Protein AF-A0A8J6PR59-F1 (afdb_monomer_lite)

Sequence (143 aa):
MRDVLPVPLHAAFVEDALALVDAEVEGKRGATGLAVRAGYGAVNRLNPDLVRDAMVALLPELVDRLDPHWRDYTDAGSETFGDHLAARSDDVAEELLTVTDERIDGSSMQAVKRVYATMRPAAKRHVVEALPRVGGLIERYAA

Foldseek 3Di:
DCVLCPPVCLVVLLVVVVVLVVVLLVPDDDPVSVVSVVVVVVVCVVPVCVSSVVCSVLVVQLCVLCVVLVVCCVVVVDVFSLVSCLVVLQVNLVSSVVSVVVVLVPDPPVVSVVVCVVCVVVSSVSSSVSSSVVRVSSVVSND

Structure (mmCIF, N/CA/C/O backbone):
data_AF-A0A8J6PR59-F1
#
_entry.id   AF-A0A8J6PR59-F1
#
loop_
_atom_site.group_PDB
_atom_site.id
_atom_site.type_symbol
_atom_site.label_atom_id
_atom_site.label_alt_id
_atom_site.label_comp_id
_atom_site.label_asym_id
_atom_site.label_entity_id
_atom_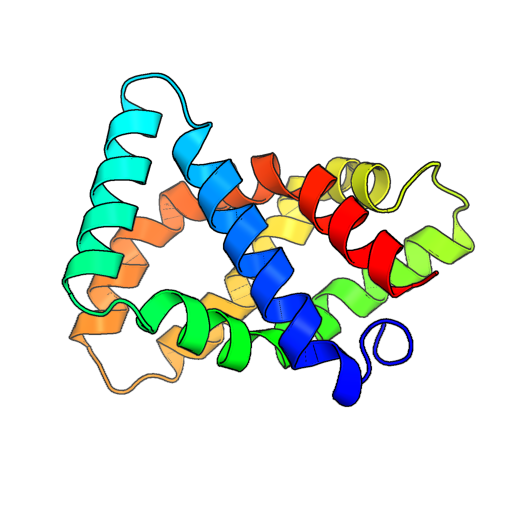site.label_seq_id
_atom_site.pdbx_PDB_ins_code
_atom_site.Cartn_x
_atom_site.Cartn_y
_atom_site.Cartn_z
_atom_site.occupancy
_atom_site.B_iso_or_equiv
_atom_site.auth_seq_id
_atom_site.auth_comp_id
_atom_site.auth_asym_id
_atom_site.auth_atom_id
_atom_site.pdbx_PDB_model_num
ATOM 1 N N . MET A 1 1 ? -1.058 -11.223 -13.248 1.00 79.19 1 MET A N 1
ATOM 2 C CA . MET A 1 1 ? -0.464 -11.227 -11.903 1.00 79.19 1 MET A CA 1
ATOM 3 C C . MET A 1 1 ? -0.906 -12.396 -11.031 1.00 79.19 1 MET A C 1
ATOM 5 O O . MET A 1 1 ? -0.110 -12.799 -10.200 1.00 79.19 1 MET A O 1
ATOM 9 N N . ARG A 1 2 ? -2.084 -13.018 -11.213 1.00 73.88 2 ARG A N 1
ATOM 10 C CA . ARG A 1 2 ? -2.423 -14.253 -10.461 1.00 73.88 2 ARG A CA 1
ATOM 11 C C . ARG A 1 2 ? -1.437 -15.412 -10.688 1.00 73.88 2 ARG A C 1
ATOM 13 O O . ARG A 1 2 ? -1.212 -16.191 -9.771 1.00 73.88 2 ARG A O 1
ATOM 20 N N . ASP A 1 3 ? -0.801 -15.459 -11.859 1.00 77.81 3 ASP A N 1
ATOM 21 C CA . ASP A 1 3 ? 0.283 -16.407 -12.160 1.00 77.81 3 ASP A CA 1
ATOM 22 C C . ASP A 1 3 ? 1.636 -16.010 -11.532 1.00 77.81 3 ASP A C 1
ATOM 24 O O . ASP A 1 3 ? 2.496 -16.862 -11.350 1.00 77.81 3 ASP A O 1
ATOM 28 N N . VAL A 1 4 ? 1.809 -14.731 -11.171 1.00 79.19 4 VAL A N 1
ATOM 29 C CA . VAL A 1 4 ? 3.010 -14.165 -10.517 1.00 79.19 4 VAL A CA 1
ATOM 30 C C . VAL A 1 4 ? 2.928 -14.306 -8.995 1.00 79.19 4 VAL A C 1
ATOM 32 O O . VAL A 1 4 ? 3.902 -14.647 -8.339 1.00 79.19 4 VAL A O 1
ATOM 35 N N . LEU A 1 5 ? 1.743 -14.090 -8.420 1.00 84.81 5 LEU A N 1
ATOM 36 C CA . LEU A 1 5 ? 1.461 -14.292 -6.997 1.00 84.81 5 LEU A CA 1
ATOM 37 C C . LEU A 1 5 ? 0.366 -15.353 -6.812 1.00 84.81 5 LEU A C 1
ATOM 39 O O . LEU A 1 5 ? -0.755 -15.022 -6.403 1.00 84.81 5 LEU A O 1
ATOM 43 N N . PRO A 1 6 ? 0.652 -16.636 -7.104 1.00 81.88 6 PRO A N 1
ATOM 44 C CA . PRO A 1 6 ? -0.282 -17.717 -6.838 1.00 81.88 6 PRO A CA 1
ATOM 45 C C . PRO A 1 6 ? -0.450 -17.924 -5.326 1.00 81.88 6 PRO A C 1
ATOM 47 O O . PRO A 1 6 ? 0.458 -17.655 -4.540 1.00 81.88 6 PRO A O 1
ATOM 50 N N . VAL A 1 7 ? -1.603 -18.465 -4.915 1.00 81.44 7 VAL A N 1
ATOM 51 C CA . VAL A 1 7 ? -1.983 -18.664 -3.497 1.00 81.44 7 VAL A CA 1
ATOM 52 C C . VAL A 1 7 ? -0.876 -19.290 -2.627 1.00 81.44 7 VAL A C 1
ATOM 54 O O . VAL A 1 7 ? -0.668 -18.802 -1.517 1.00 81.44 7 VAL A O 1
ATOM 57 N N . PRO A 1 8 ? -0.109 -20.307 -3.080 1.00 84.75 8 PRO A N 1
ATOM 58 C CA . PRO A 1 8 ? 0.978 -20.871 -2.275 1.00 84.75 8 PRO A CA 1
ATOM 59 C C . PRO A 1 8 ? 2.085 -19.874 -1.894 1.00 84.75 8 PRO A C 1
ATOM 61 O O . PRO A 1 8 ? 2.747 -20.079 -0.881 1.00 84.75 8 PRO A O 1
ATOM 64 N N . LEU A 1 9 ? 2.284 -18.801 -2.670 1.00 87.12 9 LEU A N 1
ATOM 65 C CA . LEU A 1 9 ? 3.280 -17.761 -2.388 1.00 87.12 9 LEU A CA 1
ATOM 66 C C . LEU A 1 9 ? 2.737 -16.621 -1.518 1.00 87.12 9 LEU A C 1
ATOM 68 O O . LEU A 1 9 ? 3.525 -15.811 -1.036 1.00 87.12 9 LEU A O 1
ATOM 72 N N . HIS A 1 10 ? 1.423 -16.560 -1.268 1.00 89.50 10 HIS A N 1
ATOM 73 C CA . HIS A 1 10 ? 0.804 -15.444 -0.539 1.00 89.50 10 HIS A CA 1
ATOM 74 C C . HIS A 1 10 ? 1.382 -15.269 0.861 1.00 89.50 10 HIS A C 1
ATOM 76 O O . HIS A 1 10 ? 1.638 -14.144 1.263 1.00 89.50 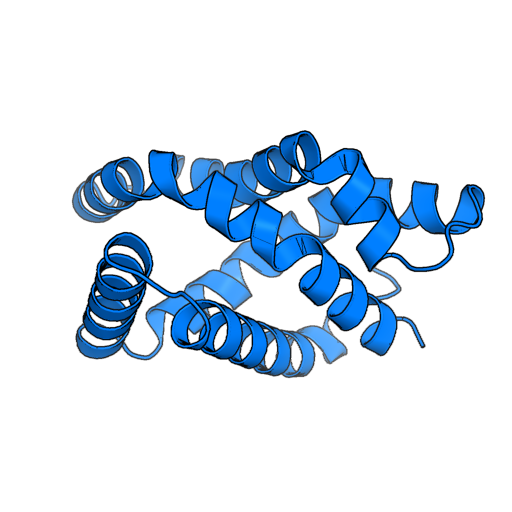10 HIS A O 1
ATOM 82 N N . ALA A 1 11 ? 1.642 -16.356 1.591 1.00 92.31 11 ALA A N 1
ATOM 83 C CA . ALA A 1 11 ? 2.192 -16.258 2.942 1.00 92.31 11 ALA A CA 1
ATOM 84 C C . ALA A 1 11 ? 3.581 -15.595 2.957 1.00 92.31 11 ALA A C 1
ATOM 86 O O . ALA A 1 11 ? 3.801 -14.658 3.717 1.00 92.31 11 ALA A O 1
ATOM 87 N N . ALA A 1 12 ? 4.493 -16.038 2.083 1.00 94.88 12 ALA A N 1
ATOM 88 C CA . ALA A 1 12 ? 5.827 -15.449 1.968 1.00 94.88 12 ALA A CA 1
ATOM 89 C C . ALA A 1 12 ? 5.757 -13.990 1.495 1.00 94.88 12 ALA A C 1
ATOM 91 O O . ALA A 1 12 ? 6.391 -13.116 2.085 1.00 94.88 12 ALA A O 1
ATOM 92 N N . PHE A 1 13 ? 4.911 -13.716 0.496 1.00 96.06 13 PHE A N 1
ATOM 93 C CA . PHE A 1 13 ? 4.696 -12.363 -0.003 1.00 96.06 13 PHE A CA 1
ATOM 94 C C . PHE A 1 13 ? 4.176 -11.424 1.088 1.00 96.06 13 PHE A C 1
ATOM 96 O O . PHE A 1 13 ? 4.643 -10.295 1.193 1.00 96.06 13 PHE A O 1
ATOM 103 N N . VAL A 1 14 ? 3.237 -11.883 1.921 1.00 96.19 14 VAL A N 1
ATOM 104 C CA . VAL A 1 14 ? 2.711 -11.100 3.045 1.00 96.19 14 VAL A CA 1
ATOM 105 C C . VAL A 1 14 ? 3.821 -10.752 4.034 1.00 96.19 14 VAL A C 1
ATOM 107 O O . VAL A 1 14 ? 3.888 -9.599 4.443 1.00 96.19 14 VAL A O 1
ATOM 110 N N . GLU A 1 15 ? 4.712 -11.682 4.394 1.00 97.12 15 GLU A N 1
ATOM 111 C CA . GLU A 1 15 ? 5.845 -11.360 5.283 1.00 97.12 15 GLU A CA 1
ATOM 112 C C . GLU A 1 15 ? 6.750 -10.278 4.691 1.00 97.12 15 GLU A C 1
ATOM 114 O O . GLU A 1 15 ? 7.081 -9.300 5.363 1.00 97.12 15 GLU A O 1
ATOM 119 N N . ASP A 1 16 ? 7.113 -10.415 3.416 1.00 97.81 16 ASP A N 1
ATOM 120 C CA . ASP A 1 16 ? 7.964 -9.435 2.745 1.00 97.81 16 ASP A CA 1
ATOM 121 C C . ASP A 1 16 ? 7.266 -8.077 2.575 1.00 97.81 16 ASP A C 1
ATOM 123 O O . ASP A 1 16 ? 7.902 -7.028 2.697 1.00 97.81 16 ASP A O 1
ATOM 127 N N . ALA A 1 17 ? 5.956 -8.075 2.318 1.00 97.56 17 ALA A N 1
ATOM 128 C CA . ALA A 1 17 ? 5.154 -6.862 2.231 1.00 97.56 17 ALA A CA 1
ATOM 129 C C . ALA A 1 17 ? 5.054 -6.160 3.592 1.00 97.56 17 ALA A C 1
ATOM 131 O O . ALA A 1 17 ? 5.138 -4.934 3.654 1.00 97.56 17 ALA A O 1
ATOM 132 N N . LEU A 1 18 ? 4.925 -6.912 4.688 1.00 97.06 18 LEU A N 1
ATOM 133 C CA . LEU A 1 18 ? 4.946 -6.360 6.044 1.00 97.06 18 LEU A CA 1
ATOM 134 C C . LEU A 1 18 ? 6.314 -5.759 6.380 1.00 97.06 18 LEU A C 1
ATOM 136 O O . LEU A 1 18 ? 6.375 -4.630 6.863 1.00 97.06 18 LEU A O 1
ATOM 140 N N . ALA A 1 19 ? 7.405 -6.447 6.034 1.00 97.75 19 ALA A N 1
ATOM 141 C CA . ALA A 1 19 ? 8.755 -5.910 6.192 1.00 97.75 19 ALA A CA 1
ATOM 142 C C . ALA A 1 19 ? 8.966 -4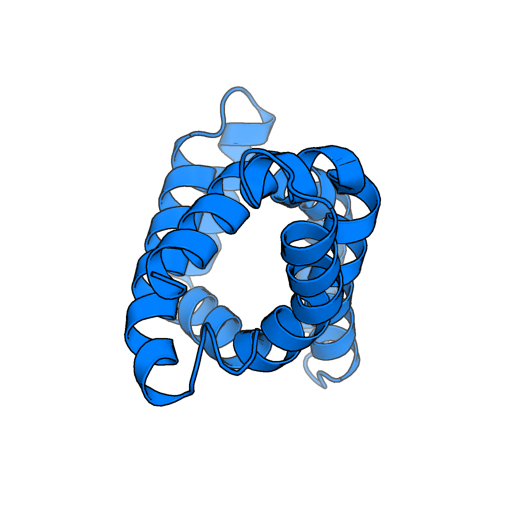.624 5.370 1.00 97.75 19 ALA A C 1
ATOM 144 O O . ALA A 1 19 ? 9.610 -3.681 5.836 1.00 97.75 19 ALA A O 1
ATOM 145 N N . LEU A 1 20 ? 8.391 -4.551 4.164 1.00 98.12 20 LEU A N 1
ATOM 146 C CA . LEU A 1 20 ? 8.397 -3.330 3.363 1.00 98.12 20 LEU A CA 1
ATOM 147 C C . LEU A 1 20 ? 7.622 -2.201 4.058 1.00 98.12 20 LEU A C 1
ATOM 149 O O . LEU A 1 20 ? 8.144 -1.093 4.152 1.00 98.12 20 LEU A O 1
ATOM 153 N N . VAL A 1 21 ? 6.420 -2.464 4.581 1.00 96.69 21 VAL A N 1
ATOM 154 C CA . VAL A 1 21 ? 5.631 -1.473 5.339 1.00 96.69 21 VAL A CA 1
ATOM 155 C C . VAL A 1 21 ? 6.410 -0.949 6.549 1.00 96.69 21 VAL A C 1
ATOM 157 O O . VAL A 1 21 ? 6.457 0.265 6.763 1.00 96.69 21 VAL A O 1
ATOM 160 N N . ASP A 1 22 ? 7.067 -1.827 7.307 1.00 95.94 22 ASP A N 1
ATOM 161 C CA . ASP A 1 22 ? 7.909 -1.430 8.438 1.00 95.94 22 ASP A CA 1
ATOM 162 C C . ASP A 1 22 ? 9.045 -0.497 7.989 1.00 95.94 22 ASP A C 1
ATOM 164 O O . ASP A 1 22 ? 9.233 0.579 8.567 1.00 95.94 22 ASP A O 1
ATOM 168 N N . ALA A 1 23 ? 9.745 -0.851 6.906 1.00 97.25 23 ALA A N 1
ATOM 169 C CA . ALA A 1 23 ? 10.825 -0.040 6.347 1.00 97.25 23 ALA A CA 1
ATOM 170 C C . ALA A 1 23 ? 10.335 1.328 5.828 1.00 97.25 23 ALA A C 1
ATOM 172 O O . ALA A 1 23 ? 10.998 2.349 6.045 1.00 97.25 23 ALA A O 1
ATOM 173 N N . GLU A 1 24 ? 9.161 1.381 5.185 1.00 96.62 24 GLU A N 1
ATOM 174 C CA . GLU A 1 24 ? 8.524 2.632 4.751 1.00 96.62 24 GLU A CA 1
ATOM 175 C C . GLU A 1 24 ? 8.280 3.577 5.919 1.00 96.62 24 GLU A C 1
ATOM 177 O O . GLU A 1 24 ? 8.555 4.779 5.835 1.00 96.62 24 GLU A O 1
ATOM 182 N N . VAL A 1 25 ? 7.721 3.033 6.999 1.00 94.88 25 VAL A N 1
ATOM 183 C CA . VAL A 1 25 ? 7.351 3.785 8.191 1.00 94.88 25 VAL A CA 1
ATOM 184 C C . VAL A 1 25 ? 8.602 4.263 8.922 1.00 94.88 25 VAL A C 1
ATOM 186 O O . VAL A 1 25 ? 8.699 5.450 9.253 1.00 94.88 25 VAL A O 1
ATOM 189 N N . GLU A 1 26 ? 9.579 3.382 9.139 1.00 94.88 26 GLU A N 1
ATOM 190 C CA . GLU A 1 26 ? 10.844 3.716 9.796 1.00 94.88 26 GLU A CA 1
ATOM 191 C C . GLU A 1 26 ? 11.588 4.830 9.043 1.00 94.88 26 GLU A C 1
ATOM 193 O O . GLU A 1 26 ? 12.049 5.805 9.655 1.00 94.88 26 GLU A O 1
ATOM 198 N N . GLY A 1 27 ? 11.610 4.739 7.709 1.00 93.75 27 GLY A N 1
ATOM 199 C CA . GLY A 1 27 ? 12.292 5.669 6.815 1.00 93.75 27 GLY A CA 1
ATOM 200 C C . GLY A 1 27 ? 11.690 7.078 6.735 1.00 93.75 27 GLY A C 1
ATOM 201 O O . GLY A 1 27 ? 12.373 7.995 6.264 1.00 93.75 27 GLY A O 1
ATOM 202 N N . LYS A 1 28 ? 10.452 7.317 7.203 1.00 91.94 28 LYS A N 1
ATOM 203 C CA . LYS A 1 28 ? 9.826 8.652 7.101 1.00 91.94 28 LYS A CA 1
ATOM 204 C C . LYS A 1 28 ? 10.575 9.696 7.938 1.00 91.94 28 LYS A C 1
ATOM 206 O O . LYS A 1 28 ? 10.854 9.498 9.115 1.00 91.94 28 LYS A O 1
ATOM 211 N N . ARG A 1 29 ? 10.868 10.873 7.383 1.00 88.94 29 ARG A N 1
ATOM 212 C CA . ARG A 1 29 ? 11.609 11.950 8.079 1.00 88.94 29 ARG A CA 1
ATOM 213 C C . ARG A 1 29 ? 10.742 13.188 8.345 1.00 88.94 29 ARG A C 1
ATOM 215 O O . ARG A 1 29 ? 9.640 13.319 7.819 1.00 88.94 29 ARG A O 1
ATOM 222 N N . GLY A 1 30 ? 11.237 14.090 9.195 1.00 88.25 30 GLY A N 1
ATOM 223 C CA . GLY A 1 30 ? 10.550 15.337 9.562 1.00 88.25 30 GLY A CA 1
ATOM 224 C C . GLY A 1 30 ? 9.327 15.148 10.472 1.00 88.25 30 GLY A C 1
ATOM 225 O O . GLY A 1 30 ? 9.056 14.050 10.960 1.00 88.25 30 GLY A O 1
ATOM 226 N N . ALA A 1 31 ? 8.586 16.237 10.710 1.00 77.56 31 ALA A N 1
ATOM 227 C CA . ALA A 1 31 ? 7.442 16.256 11.630 1.00 77.56 31 ALA A CA 1
ATOM 228 C C . ALA A 1 31 ? 6.319 15.291 11.202 1.00 77.56 31 ALA A C 1
ATOM 230 O O . ALA A 1 31 ? 5.818 14.519 12.017 1.00 77.56 31 ALA A O 1
ATOM 231 N N . THR A 1 32 ? 5.987 15.260 9.909 1.00 81.38 32 THR A N 1
ATOM 232 C CA . THR A 1 32 ? 5.026 14.303 9.338 1.00 81.38 32 THR A CA 1
ATOM 233 C C . THR A 1 32 ? 5.493 12.856 9.516 1.00 81.38 32 THR A C 1
ATOM 235 O O . THR A 1 32 ? 4.694 11.994 9.867 1.00 81.38 32 THR A O 1
ATOM 238 N N . GLY A 1 33 ? 6.790 12.580 9.337 1.00 86.25 33 GLY A N 1
ATOM 239 C CA . GLY A 1 33 ? 7.338 11.239 9.536 1.00 86.25 33 GLY A CA 1
ATOM 240 C C . GLY A 1 33 ? 7.275 10.768 10.988 1.00 86.25 33 GLY A C 1
ATOM 241 O O . GLY A 1 33 ? 7.013 9.595 11.245 1.00 86.25 33 GLY A O 1
ATOM 242 N N . LEU A 1 34 ? 7.438 11.679 11.954 1.00 88.94 34 LEU A N 1
ATOM 243 C CA . LEU A 1 34 ? 7.216 11.360 13.365 1.00 88.94 34 LEU A CA 1
ATOM 244 C C . LEU A 1 34 ? 5.756 10.970 13.634 1.00 88.94 34 LEU A C 1
ATOM 246 O O . LEU A 1 34 ? 5.521 9.982 14.327 1.00 88.94 34 LEU A O 1
ATOM 250 N N . ALA A 1 35 ? 4.795 11.697 13.057 1.00 86.94 35 ALA A N 1
ATOM 25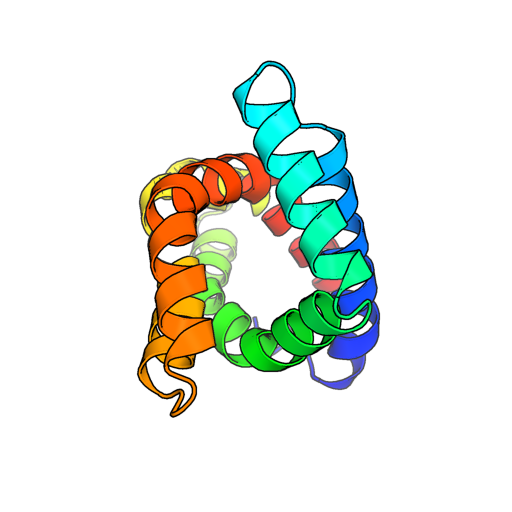1 C CA . ALA A 1 35 ? 3.375 11.383 13.201 1.00 86.94 35 ALA A CA 1
ATOM 252 C C . ALA A 1 35 ? 3.019 10.008 12.609 1.00 86.94 35 ALA A C 1
ATOM 254 O O . ALA A 1 35 ? 2.334 9.228 13.268 1.00 86.94 35 ALA A O 1
ATOM 255 N N . VAL A 1 36 ? 3.533 9.675 11.418 1.00 89.75 36 VAL A N 1
ATOM 256 C CA . VAL A 1 36 ? 3.306 8.363 10.781 1.00 89.75 36 VAL A CA 1
ATOM 257 C C . VAL A 1 36 ? 3.858 7.228 11.643 1.00 89.75 36 VAL A C 1
ATOM 259 O O . VAL A 1 36 ? 3.124 6.294 11.957 1.00 89.75 36 VAL A O 1
ATOM 262 N N . ARG A 1 37 ? 5.112 7.332 12.105 1.00 92.25 37 ARG A N 1
ATOM 263 C CA . ARG A 1 37 ? 5.713 6.323 12.995 1.00 92.25 37 ARG A CA 1
ATOM 264 C C . ARG A 1 37 ? 4.956 6.167 14.307 1.00 92.25 37 ARG A C 1
ATOM 266 O O . ARG A 1 37 ? 4.755 5.047 14.769 1.00 92.25 37 ARG A O 1
ATOM 273 N N . ALA A 1 38 ? 4.536 7.277 14.913 1.00 89.62 38 ALA A N 1
ATOM 274 C CA . ALA A 1 38 ? 3.766 7.245 16.150 1.00 89.62 38 ALA A CA 1
ATOM 275 C C . ALA A 1 38 ? 2.410 6.552 15.951 1.00 89.62 38 ALA A C 1
ATOM 277 O O . ALA A 1 38 ? 2.045 5.699 16.759 1.00 89.62 38 ALA A O 1
ATOM 278 N N . GLY A 1 39 ? 1.702 6.879 14.864 1.00 86.94 39 GLY A N 1
ATOM 279 C CA . GLY A 1 39 ? 0.433 6.250 14.500 1.00 86.94 39 GLY A CA 1
ATOM 280 C C . GLY A 1 39 ? 0.584 4.751 14.249 1.00 86.94 39 GLY A C 1
ATOM 281 O O . GLY A 1 39 ? -0.120 3.959 14.870 1.00 86.94 39 GLY A O 1
ATOM 282 N N . TYR A 1 40 ? 1.556 4.355 13.427 1.00 90.50 40 TYR A N 1
ATOM 283 C CA . TYR A 1 40 ? 1.847 2.947 13.149 1.00 90.50 40 TYR A CA 1
ATOM 284 C C . TYR A 1 40 ? 2.208 2.167 14.422 1.00 90.50 40 TYR A C 1
ATOM 286 O O . TYR A 1 40 ? 1.634 1.120 14.712 1.00 90.50 40 TYR A O 1
ATOM 294 N N . GLY A 1 41 ? 3.074 2.731 15.270 1.00 90.88 41 GLY A N 1
ATOM 295 C CA . GLY A 1 41 ? 3.407 2.126 16.557 1.00 90.88 41 GLY A CA 1
ATOM 296 C C . GLY A 1 41 ? 2.217 2.043 17.521 1.00 90.88 41 GLY A C 1
ATOM 297 O O . GLY A 1 41 ? 2.165 1.142 18.352 1.00 90.88 41 GLY A O 1
ATOM 298 N N . ALA A 1 42 ? 1.256 2.969 17.457 1.00 88.12 42 ALA A N 1
ATOM 299 C CA . ALA A 1 42 ? 0.028 2.885 18.248 1.00 88.12 42 ALA A CA 1
ATOM 300 C C . ALA A 1 42 ? -0.887 1.754 17.755 1.00 88.12 42 ALA A C 1
ATOM 302 O O . ALA A 1 42 ? -1.373 0.986 18.581 1.00 88.12 42 ALA A O 1
ATOM 303 N N . VAL A 1 43 ? -1.054 1.611 16.435 1.00 86.31 43 VAL A N 1
ATOM 304 C CA . VAL A 1 43 ? -1.793 0.502 15.804 1.00 86.31 43 VAL A CA 1
ATOM 305 C C . VAL A 1 43 ? -1.227 -0.846 16.264 1.00 86.31 43 VAL A C 1
ATOM 307 O O . VAL A 1 43 ? -1.971 -1.649 16.825 1.00 86.31 43 VAL A O 1
ATOM 310 N N . ASN A 1 44 ? 0.092 -1.041 16.164 1.00 88.94 44 ASN A N 1
ATOM 311 C CA . ASN A 1 44 ? 0.739 -2.301 16.551 1.00 88.94 44 ASN A CA 1
ATOM 312 C C . ASN A 1 44 ? 0.651 -2.600 18.059 1.00 88.94 44 ASN A C 1
ATOM 314 O O . ASN A 1 44 ? 0.626 -3.761 18.454 1.00 88.94 44 ASN A O 1
ATOM 318 N N . ARG A 1 45 ? 0.581 -1.578 18.929 1.00 90.38 45 ARG A N 1
ATOM 319 C CA . ARG A 1 45 ? 0.371 -1.786 20.378 1.00 90.38 45 ARG A CA 1
ATOM 320 C C . ARG A 1 45 ? -1.060 -2.188 20.727 1.00 90.38 45 ARG A C 1
ATOM 322 O O . ARG A 1 45 ? -1.257 -2.852 21.739 1.00 90.38 45 ARG A O 1
ATOM 329 N N . LEU A 1 46 ? -2.046 -1.741 19.947 1.00 84.88 46 LEU A N 1
ATOM 330 C CA . LEU A 1 46 ? -3.449 -2.108 20.152 1.00 84.88 46 LEU A CA 1
ATOM 331 C C . LEU A 1 46 ? -3.708 -3.547 19.712 1.00 84.88 46 LEU A C 1
ATOM 333 O O . LEU A 1 46 ? -4.368 -4.297 20.427 1.00 84.88 46 LEU A O 1
ATOM 337 N N . ASN A 1 47 ? -3.193 -3.911 18.539 1.00 86.69 47 ASN A N 1
ATOM 338 C CA . ASN A 1 47 ? -3.231 -5.266 18.019 1.00 86.69 47 ASN A CA 1
ATOM 339 C C . ASN A 1 47 ? -2.010 -5.482 17.100 1.00 86.69 47 ASN A C 1
ATOM 341 O O . ASN A 1 47 ? -1.971 -4.879 16.023 1.00 86.69 47 ASN A O 1
ATOM 345 N N . PRO A 1 48 ? -1.038 -6.328 17.491 1.00 90.44 48 PRO A N 1
ATOM 346 C CA . PRO A 1 48 ? 0.151 -6.588 16.681 1.00 90.44 48 PRO A CA 1
ATOM 347 C C . PRO A 1 48 ? -0.168 -7.318 15.368 1.00 90.44 48 PRO A C 1
ATOM 349 O O . PRO A 1 48 ? 0.598 -7.202 14.416 1.00 90.44 48 PRO A O 1
ATOM 352 N N . ASP A 1 49 ? -1.311 -8.003 15.288 1.00 92.69 49 ASP A N 1
ATOM 353 C CA . ASP A 1 49 ? -1.730 -8.754 14.104 1.00 92.69 49 ASP A CA 1
ATOM 354 C C . ASP A 1 49 ? -2.565 -7.908 13.130 1.00 92.69 49 ASP A C 1
ATOM 356 O O . ASP A 1 49 ? -2.779 -8.311 11.995 1.00 92.69 49 ASP A O 1
ATOM 360 N N . LEU A 1 50 ? -2.999 -6.699 13.508 1.00 89.00 50 LEU A N 1
ATOM 361 C CA . LEU A 1 50 ? -3.947 -5.912 12.706 1.00 89.00 50 LEU A CA 1
ATOM 362 C C . LEU A 1 50 ? -3.433 -5.582 11.297 1.00 89.00 50 LEU A C 1
ATOM 364 O O . LEU A 1 50 ? -4.191 -5.667 10.332 1.00 89.00 50 LEU A O 1
ATOM 368 N N . VAL A 1 51 ? -2.163 -5.193 11.166 1.00 91.69 51 VAL A N 1
ATOM 369 C CA . VAL A 1 51 ? -1.570 -4.857 9.859 1.00 91.69 51 VAL A CA 1
ATOM 370 C C . VAL A 1 51 ? -1.407 -6.115 9.004 1.00 91.69 51 VAL A C 1
ATOM 372 O O . VAL A 1 51 ? -1.709 -6.090 7.812 1.00 91.69 51 VAL A O 1
ATOM 375 N N . ARG A 1 52 ? -1.001 -7.229 9.623 1.00 94.88 52 ARG A N 1
ATOM 376 C CA . ARG A 1 52 ? -0.916 -8.546 8.982 1.00 94.88 52 ARG A CA 1
ATOM 377 C C . ARG A 1 52 ? -2.276 -9.012 8.481 1.00 94.88 52 ARG A C 1
ATOM 379 O O . ARG A 1 52 ? -2.403 -9.338 7.305 1.00 94.88 52 ARG A O 1
ATOM 386 N N . ASP A 1 53 ? -3.281 -9.004 9.347 1.00 93.56 53 ASP A N 1
ATOM 387 C CA . ASP A 1 53 ? -4.641 -9.429 9.029 1.00 93.56 53 ASP A CA 1
ATOM 388 C C . ASP A 1 53 ? -5.234 -8.573 7.910 1.00 93.56 53 ASP A C 1
ATOM 390 O O . ASP A 1 53 ? -5.871 -9.096 6.996 1.00 93.56 53 ASP A O 1
ATOM 394 N N . ALA A 1 54 ? -4.989 -7.258 7.944 1.00 92.19 54 ALA A N 1
ATOM 395 C CA . ALA A 1 54 ? -5.383 -6.360 6.869 1.00 92.19 54 ALA A CA 1
ATOM 396 C C . ALA A 1 54 ? -4.672 -6.708 5.553 1.00 92.19 54 ALA A C 1
ATOM 398 O O . ALA A 1 54 ? -5.338 -6.819 4.530 1.00 92.19 54 ALA A O 1
ATOM 399 N N . MET A 1 55 ? -3.354 -6.929 5.565 1.00 95.56 55 MET A N 1
ATOM 400 C CA . MET A 1 55 ? -2.604 -7.289 4.357 1.00 95.56 55 MET A CA 1
ATOM 401 C C . MET A 1 55 ? -3.112 -8.601 3.748 1.00 95.56 55 MET A C 1
ATOM 403 O O . MET A 1 55 ? -3.405 -8.643 2.559 1.00 95.56 55 MET A O 1
ATOM 407 N N . VAL A 1 56 ? -3.297 -9.647 4.562 1.00 95.12 56 VAL A N 1
ATOM 408 C CA . VAL A 1 56 ? -3.859 -10.934 4.112 1.00 95.12 56 VAL A CA 1
ATOM 409 C C . VAL A 1 56 ? -5.253 -10.747 3.515 1.00 95.12 56 VAL A C 1
ATOM 411 O O . VAL A 1 56 ? -5.554 -11.311 2.467 1.00 95.12 56 VAL A O 1
ATOM 414 N N . ALA A 1 57 ? -6.105 -9.956 4.173 1.00 93.25 57 ALA A N 1
ATOM 415 C CA . ALA A 1 57 ? -7.486 -9.762 3.752 1.00 93.25 57 ALA A CA 1
ATOM 416 C C . ALA A 1 57 ? -7.639 -8.911 2.485 1.00 93.25 57 ALA A C 1
ATOM 418 O O . ALA A 1 57 ? -8.643 -9.072 1.804 1.00 93.25 57 ALA A O 1
ATOM 419 N N . LEU A 1 58 ? -6.705 -7.994 2.208 1.00 95.75 58 LEU A N 1
ATOM 420 C CA . LEU A 1 58 ? -6.761 -7.087 1.053 1.00 95.75 58 LEU A CA 1
ATOM 421 C C . LEU A 1 58 ? -5.953 -7.605 -0.145 1.00 95.75 58 LEU A C 1
ATOM 423 O O . LEU A 1 58 ? -6.130 -7.114 -1.257 1.00 95.75 58 LEU A O 1
ATOM 427 N N . LEU A 1 59 ? -5.034 -8.556 0.068 1.00 95.44 59 LEU A N 1
ATOM 428 C CA . LEU A 1 59 ? -4.101 -9.016 -0.960 1.00 95.44 59 LEU A CA 1
ATOM 429 C C . LEU A 1 59 ? -4.779 -9.476 -2.264 1.00 95.44 59 LEU A C 1
ATOM 431 O O . LEU A 1 59 ? -4.296 -9.062 -3.318 1.00 95.44 59 LEU A O 1
ATOM 435 N N . PRO A 1 60 ? -5.857 -10.287 -2.257 1.00 93.62 60 PRO A N 1
ATOM 436 C CA . PRO A 1 60 ? -6.487 -10.733 -3.500 1.00 93.62 60 PRO A CA 1
ATOM 437 C C . PRO A 1 60 ? -6.956 -9.565 -4.375 1.00 93.62 60 PRO A C 1
ATOM 439 O O . PRO A 1 60 ? -6.666 -9.522 -5.569 1.00 93.62 60 PRO A O 1
ATOM 442 N N . GLU A 1 61 ? -7.620 -8.585 -3.770 1.00 95.62 61 GLU A N 1
ATOM 443 C CA . GLU A 1 61 ? -8.131 -7.407 -4.457 1.00 95.62 61 GLU A CA 1
ATOM 444 C C . GLU A 1 61 ? -7.000 -6.456 -4.873 1.00 95.62 61 GLU A C 1
ATOM 446 O O . GLU A 1 61 ? -7.047 -5.903 -5.969 1.00 95.62 61 GLU A O 1
ATOM 451 N N . LEU A 1 62 ? -5.947 -6.302 -4.060 1.00 96.31 62 LEU A N 1
ATOM 452 C CA . LEU A 1 62 ? -4.749 -5.540 -4.441 1.00 96.31 62 LEU A CA 1
ATOM 453 C C . LEU A 1 62 ? -4.059 -6.157 -5.667 1.00 96.31 62 LEU A C 1
ATOM 455 O O . LEU A 1 62 ? -3.667 -5.434 -6.583 1.00 96.31 62 LEU A O 1
ATOM 459 N N . VAL A 1 63 ? -3.945 -7.488 -5.714 1.00 94.50 63 VAL A N 1
ATOM 460 C CA . VAL A 1 63 ? -3.407 -8.221 -6.871 1.00 94.50 63 VAL A CA 1
ATOM 461 C C . VAL A 1 63 ? -4.268 -7.986 -8.109 1.00 94.50 63 VAL A C 1
ATOM 463 O O . VAL A 1 63 ? -3.721 -7.745 -9.184 1.00 94.50 63 VAL A O 1
ATOM 466 N N . ASP A 1 64 ? -5.594 -8.009 -7.967 1.00 94.75 64 ASP A N 1
ATOM 467 C CA . ASP A 1 64 ? -6.509 -7.746 -9.078 1.00 94.75 64 ASP A CA 1
ATOM 468 C C . ASP A 1 64 ? -6.404 -6.291 -9.587 1.00 94.75 64 ASP A C 1
ATOM 470 O O . ASP A 1 64 ? -6.472 -6.074 -10.797 1.00 94.75 64 ASP A O 1
ATOM 474 N N . ARG A 1 65 ? -6.164 -5.296 -8.713 1.00 96.50 65 ARG A N 1
ATOM 475 C CA . ARG A 1 65 ? -5.905 -3.899 -9.134 1.00 96.50 65 ARG A CA 1
ATOM 476 C C . ARG A 1 65 ? -4.561 -3.722 -9.836 1.00 96.50 65 ARG A C 1
ATOM 478 O O . ARG A 1 65 ? -4.458 -2.909 -10.744 1.00 96.50 65 ARG A O 1
ATOM 485 N N . LEU A 1 66 ? -3.535 -4.473 -9.442 1.00 96.56 66 LEU A N 1
ATOM 486 C CA . LEU A 1 66 ? -2.200 -4.388 -10.049 1.00 96.56 66 LEU A CA 1
ATOM 487 C C . LEU A 1 66 ? -2.077 -5.178 -11.357 1.00 96.56 66 LEU A C 1
ATOM 489 O O . LEU A 1 66 ? -1.158 -4.936 -12.136 1.00 96.56 66 LEU A O 1
ATOM 493 N N . ASP A 1 67 ? -3.000 -6.102 -11.623 1.00 95.44 67 ASP A N 1
ATOM 494 C CA . ASP A 1 67 ? -2.981 -6.981 -12.792 1.00 95.44 67 ASP A CA 1
ATOM 495 C C . ASP A 1 67 ? -2.945 -6.243 -14.149 1.00 95.44 67 ASP A C 1
ATOM 497 O O . ASP A 1 67 ? -2.137 -6.639 -14.994 1.00 95.44 67 ASP A O 1
ATOM 501 N N . PRO A 1 68 ? -3.720 -5.162 -14.384 1.00 95.69 68 PRO A N 1
ATOM 502 C CA . PRO A 1 68 ? -3.610 -4.368 -15.608 1.00 95.69 68 PRO A CA 1
ATOM 503 C C . PRO A 1 68 ? -2.248 -3.676 -15.746 1.00 95.69 68 PRO A C 1
ATOM 505 O O . PRO A 1 68 ? -1.643 -3.747 -16.810 1.00 95.69 68 PRO A O 1
ATOM 508 N N . HIS A 1 69 ? -1.722 -3.089 -14.664 1.00 96.06 69 HIS A N 1
ATOM 509 C CA . HIS A 1 69 ? -0.403 -2.439 -14.676 1.00 96.06 69 HIS A CA 1
ATOM 510 C C . HIS A 1 69 ? 0.716 -3.438 -14.950 1.00 96.06 69 HIS A C 1
ATOM 512 O O . HIS A 1 69 ? 1.656 -3.129 -15.672 1.00 96.06 69 HIS A O 1
ATOM 518 N N . TRP A 1 70 ? 0.610 -4.653 -14.409 1.00 95.75 70 TRP A N 1
ATOM 519 C CA . TRP A 1 70 ? 1.570 -5.717 -14.684 1.00 95.75 70 TRP A CA 1
ATOM 520 C C . TRP A 1 70 ? 1.584 -6.101 -16.167 1.00 95.75 70 TRP A C 1
ATOM 522 O O . TRP A 1 70 ? 2.658 -6.209 -16.753 1.00 95.75 70 TRP A O 1
ATOM 532 N N . ARG A 1 71 ? 0.407 -6.276 -16.787 1.00 94.12 71 ARG A N 1
ATOM 533 C CA . ARG A 1 71 ? 0.302 -6.580 -18.226 1.00 94.12 71 ARG A CA 1
ATOM 534 C C . ARG A 1 71 ? 0.885 -5.457 -19.080 1.00 94.12 71 ARG A C 1
ATOM 536 O O . ARG A 1 71 ? 1.722 -5.715 -19.942 1.00 94.12 71 ARG A O 1
ATOM 543 N N . ASP A 1 72 ? 0.495 -4.220 -18.789 1.00 93.88 72 ASP A N 1
ATOM 544 C CA . ASP A 1 72 ? 1.009 -3.041 -19.481 1.00 93.88 72 ASP A CA 1
ATOM 545 C C . ASP A 1 72 ? 2.534 -2.938 -19.372 1.00 93.88 72 ASP A C 1
ATOM 547 O O . ASP A 1 72 ? 3.205 -2.621 -20.351 1.00 93.88 72 ASP A O 1
ATOM 551 N N . TYR A 1 73 ? 3.094 -3.198 -18.188 1.00 94.38 73 TYR A N 1
ATOM 552 C CA . TYR A 1 73 ? 4.537 -3.233 -17.954 1.00 94.38 73 TYR A CA 1
ATOM 553 C C . TYR A 1 73 ? 5.228 -4.279 -18.834 1.00 94.38 73 TYR A C 1
ATOM 555 O O . TYR A 1 73 ? 6.197 -3.943 -19.525 1.00 94.38 73 TYR A O 1
ATOM 563 N N . THR A 1 74 ? 4.712 -5.512 -18.851 1.00 91.19 74 THR A N 1
ATOM 564 C CA . THR A 1 74 ? 5.296 -6.606 -19.638 1.00 91.19 74 THR A CA 1
ATOM 565 C C . THR A 1 74 ? 5.214 -6.360 -21.143 1.00 91.19 74 THR A C 1
ATOM 567 O O . THR A 1 74 ? 6.119 -6.768 -21.869 1.00 91.19 74 THR A O 1
ATOM 570 N N . ASP A 1 75 ? 4.182 -5.652 -21.608 1.00 89.75 75 ASP A N 1
ATOM 571 C CA . ASP A 1 75 ? 3.990 -5.334 -23.025 1.00 89.75 75 ASP A CA 1
ATOM 572 C C . ASP A 1 75 ? 4.802 -4.102 -23.467 1.00 89.75 75 ASP A C 1
ATOM 574 O O . ASP A 1 75 ? 5.317 -4.057 -24.586 1.00 89.75 75 ASP A O 1
ATOM 578 N N . ALA A 1 76 ? 4.931 -3.092 -22.599 1.00 81.56 76 ALA A N 1
ATOM 579 C CA . ALA A 1 76 ? 5.596 -1.827 -22.912 1.00 81.56 76 ALA A CA 1
ATOM 580 C C . ALA A 1 76 ? 7.131 -1.891 -22.833 1.00 81.56 76 ALA A C 1
ATOM 582 O O . ALA A 1 76 ? 7.798 -1.014 -23.382 1.00 81.56 76 ALA A O 1
ATOM 583 N N . GLY A 1 77 ? 7.695 -2.882 -22.131 1.00 74.50 77 GLY A N 1
ATOM 584 C CA . GLY A 1 77 ? 9.144 -3.020 -21.951 1.00 74.50 77 GLY A CA 1
ATOM 585 C C . GLY A 1 77 ? 9.766 -1.906 -21.098 1.00 74.50 77 GLY A C 1
ATOM 586 O O . GLY A 1 77 ? 10.858 -1.433 -21.410 1.00 74.50 77 GLY A O 1
ATOM 587 N N . SER A 1 78 ? 9.063 -1.448 -20.051 1.00 77.94 78 SER A N 1
ATOM 588 C CA . SER A 1 78 ? 9.658 -0.533 -19.056 1.00 77.94 78 SER A CA 1
ATOM 589 C C . SER A 1 78 ? 10.824 -1.217 -18.326 1.00 77.94 78 SER A C 1
ATOM 591 O O . SER A 1 78 ? 10.841 -2.440 -18.224 1.00 77.94 78 SER A O 1
ATOM 593 N N . GLU A 1 79 ? 11.793 -0.443 -17.821 1.00 85.44 79 GLU A N 1
ATOM 594 C CA . GLU A 1 79 ? 13.022 -0.993 -17.219 1.00 85.44 79 GLU A CA 1
ATOM 595 C C . GLU A 1 79 ? 12.729 -1.864 -15.988 1.00 85.44 79 GLU A C 1
ATOM 597 O O . GLU A 1 79 ? 13.242 -2.977 -15.889 1.00 85.44 79 GLU A O 1
ATOM 602 N N . THR A 1 80 ? 11.848 -1.394 -15.100 1.00 95.44 80 THR A N 1
ATOM 603 C CA . THR A 1 80 ? 11.326 -2.164 -13.963 1.00 95.44 80 THR A CA 1
ATOM 604 C C . THR A 1 80 ? 9.831 -1.912 -13.765 1.00 95.44 80 THR A C 1
ATOM 606 O O . THR A 1 80 ? 9.292 -0.872 -14.165 1.00 95.44 80 THR A O 1
ATOM 609 N N . PHE A 1 81 ? 9.139 -2.840 -13.104 1.00 96.56 81 PHE A N 1
ATOM 610 C CA . PHE A 1 81 ? 7.752 -2.639 -12.689 1.00 96.56 81 PHE A CA 1
ATOM 611 C C . PHE A 1 81 ? 7.646 -1.497 -11.671 1.00 96.56 81 PHE A C 1
ATOM 613 O O . PHE A 1 81 ? 6.684 -0.732 -11.691 1.00 96.56 81 PHE A O 1
ATOM 620 N N . GLY A 1 82 ? 8.663 -1.316 -10.823 1.00 97.12 82 GLY A N 1
ATOM 621 C CA . GLY A 1 82 ? 8.760 -0.164 -9.924 1.00 97.12 82 GLY A CA 1
ATOM 622 C C . GLY A 1 82 ? 8.694 1.181 -10.658 1.00 97.12 82 GLY A C 1
ATOM 623 O O . GLY A 1 82 ? 7.910 2.050 -10.268 1.00 97.12 82 GLY A O 1
ATOM 624 N N . ASP A 1 83 ? 9.452 1.338 -11.745 1.00 96.44 83 ASP A N 1
ATOM 625 C CA . ASP A 1 83 ? 9.441 2.559 -12.566 1.00 96.44 83 ASP A CA 1
ATOM 626 C C . ASP A 1 83 ? 8.096 2.760 -13.265 1.00 96.44 83 ASP A C 1
ATOM 628 O O . ASP A 1 83 ? 7.582 3.879 -13.346 1.00 96.44 83 ASP A O 1
ATOM 632 N N . HIS A 1 84 ? 7.490 1.661 -13.716 1.00 97.00 84 HIS A N 1
ATOM 633 C CA . HIS A 1 84 ? 6.168 1.672 -14.324 1.00 97.00 84 HIS A CA 1
ATOM 634 C C . HIS A 1 84 ? 5.092 2.193 -13.357 1.00 97.00 84 HIS A C 1
ATOM 636 O O . HIS A 1 84 ? 4.312 3.080 -13.714 1.00 97.00 84 HIS A O 1
ATOM 642 N N . LEU A 1 85 ? 5.079 1.696 -12.114 1.00 97.75 85 LEU A N 1
ATOM 643 C CA . LEU A 1 85 ? 4.159 2.173 -11.080 1.00 97.75 85 LEU A CA 1
ATOM 644 C C . LEU A 1 85 ? 4.457 3.626 -10.684 1.00 97.75 85 LEU A C 1
ATOM 646 O O . LEU A 1 85 ? 3.531 4.408 -10.477 1.00 97.75 85 LEU A O 1
ATOM 650 N N . ALA A 1 86 ? 5.732 4.017 -10.608 1.00 96.88 86 ALA A N 1
ATOM 651 C CA . ALA A 1 86 ? 6.131 5.383 -10.270 1.00 96.88 86 ALA A CA 1
ATOM 652 C C . ALA A 1 86 ? 5.632 6.409 -11.301 1.00 96.88 86 ALA A C 1
ATOM 654 O O . ALA A 1 86 ? 5.112 7.467 -10.930 1.00 96.88 86 ALA A O 1
ATOM 655 N N . ALA A 1 87 ? 5.729 6.073 -12.591 1.00 96.31 87 ALA A N 1
ATOM 656 C CA . ALA A 1 87 ? 5.260 6.913 -13.691 1.00 96.31 87 ALA A CA 1
ATOM 657 C C . ALA A 1 87 ? 3.734 7.136 -13.686 1.00 96.31 87 ALA A C 1
ATOM 659 O O . ALA A 1 87 ? 3.256 8.096 -14.287 1.00 96.31 87 ALA A O 1
ATOM 660 N N . ARG A 1 88 ? 2.975 6.273 -12.996 1.00 96.62 88 ARG A N 1
ATOM 661 C CA . ARG A 1 88 ? 1.501 6.289 -12.896 1.00 96.62 88 ARG A CA 1
ATOM 662 C C . ARG A 1 88 ? 1.027 6.457 -11.453 1.00 96.62 88 ARG A C 1
ATOM 664 O O . ARG A 1 88 ? -0.074 6.053 -11.088 1.00 96.62 88 ARG A O 1
ATOM 671 N N . SER A 1 89 ? 1.896 7.012 -10.615 1.00 97.75 89 SER A N 1
ATOM 672 C CA . SER A 1 89 ? 1.796 6.871 -9.165 1.00 97.75 89 SER A CA 1
ATOM 673 C C . SER A 1 89 ? 0.500 7.398 -8.561 1.00 97.75 89 SER A C 1
ATOM 675 O O . SER A 1 89 ? -0.038 6.763 -7.657 1.00 97.75 89 SER A O 1
ATOM 677 N N . ASP A 1 90 ? -0.028 8.513 -9.062 1.00 97.44 90 ASP A N 1
ATOM 678 C CA . ASP A 1 90 ? -1.276 9.090 -8.558 1.00 97.44 90 ASP A CA 1
ATOM 679 C C . ASP A 1 90 ? -2.491 8.185 -8.795 1.00 97.44 90 ASP A C 1
ATOM 681 O O . ASP A 1 90 ? -3.327 8.062 -7.893 1.00 97.44 90 ASP A O 1
ATOM 685 N N . ASP A 1 91 ? -2.575 7.549 -9.964 1.00 97.44 91 ASP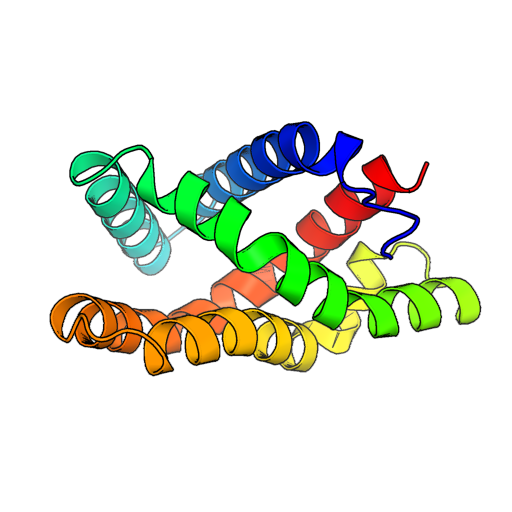 A N 1
ATOM 686 C CA . ASP A 1 91 ? -3.684 6.665 -10.335 1.00 97.44 91 ASP A CA 1
ATOM 687 C C . ASP A 1 91 ? -3.546 5.315 -9.627 1.00 97.44 91 ASP A C 1
ATOM 689 O O . ASP A 1 91 ? -4.466 4.878 -8.938 1.00 97.44 91 ASP A O 1
ATOM 693 N N . VAL A 1 92 ? -2.354 4.709 -9.681 1.00 98.00 92 VAL A N 1
ATOM 694 C CA . VAL A 1 92 ? -2.064 3.435 -9.002 1.00 98.00 92 VAL A CA 1
ATOM 695 C C . VAL A 1 92 ? -2.313 3.557 -7.497 1.00 98.00 92 VAL A C 1
ATOM 697 O O . VAL A 1 92 ? -2.946 2.691 -6.897 1.00 98.00 92 VAL A O 1
ATOM 700 N N . ALA A 1 93 ? -1.846 4.633 -6.856 1.00 98.25 93 ALA A N 1
ATOM 701 C CA . ALA A 1 93 ? -2.066 4.820 -5.425 1.00 98.25 93 ALA A CA 1
ATOM 702 C C . ALA A 1 93 ? -3.555 4.962 -5.079 1.00 98.25 93 ALA A C 1
ATOM 704 O O . ALA A 1 93 ? -3.979 4.479 -4.029 1.00 98.25 93 ALA A O 1
ATOM 705 N N . GLU A 1 94 ? -4.349 5.605 -5.939 1.00 97.56 94 GLU A N 1
ATOM 706 C CA . GLU A 1 94 ? -5.797 5.720 -5.746 1.00 97.56 94 GLU A CA 1
ATOM 707 C C . GLU A 1 94 ? -6.500 4.365 -5.891 1.00 97.56 94 GLU A C 1
ATOM 709 O O . GLU A 1 94 ? -7.337 4.011 -5.061 1.00 97.56 94 GLU A O 1
ATOM 714 N N . GLU A 1 95 ? -6.127 3.578 -6.900 1.00 97.62 95 GLU A N 1
ATOM 715 C CA . GLU A 1 95 ? -6.674 2.240 -7.130 1.00 97.62 95 GLU A CA 1
ATOM 716 C C . GLU A 1 95 ? -6.391 1.296 -5.956 1.00 97.62 95 GLU A C 1
ATOM 718 O O . GLU A 1 95 ? -7.297 0.605 -5.485 1.00 97.62 95 GLU A O 1
ATOM 723 N N . LEU A 1 96 ? -5.161 1.303 -5.428 1.00 97.88 96 LEU A N 1
ATOM 724 C CA . LEU A 1 96 ? -4.800 0.497 -4.257 1.00 97.88 96 LEU A CA 1
ATOM 725 C C . LEU A 1 96 ? -5.554 0.943 -3.000 1.00 97.88 96 LEU A C 1
ATOM 727 O O . LEU A 1 96 ? -6.003 0.113 -2.208 1.00 97.88 96 LEU A O 1
ATOM 731 N N . LEU A 1 97 ? -5.714 2.253 -2.802 1.00 97.44 97 LEU A N 1
ATOM 732 C CA . LEU A 1 97 ? -6.449 2.764 -1.648 1.00 97.44 97 LEU A CA 1
ATOM 733 C C . LEU A 1 97 ? -7.948 2.486 -1.740 1.00 97.44 97 LEU A C 1
ATOM 735 O O . LEU A 1 97 ? -8.547 2.209 -0.702 1.00 97.44 97 LEU A O 1
ATOM 739 N N . THR A 1 98 ? -8.510 2.441 -2.950 1.00 97.44 98 THR A N 1
ATOM 740 C CA . THR A 1 98 ? -9.915 2.077 -3.187 1.00 97.44 98 THR A CA 1
ATOM 741 C C . THR A 1 98 ? -10.234 0.680 -2.651 1.00 97.44 98 THR A C 1
ATOM 743 O O . THR A 1 98 ? -11.309 0.473 -2.103 1.00 97.44 98 THR A O 1
ATOM 746 N N . VAL A 1 99 ? -9.289 -0.267 -2.691 1.00 97.62 99 VAL A N 1
ATOM 747 C CA . VAL A 1 99 ? -9.470 -1.599 -2.076 1.00 97.62 99 VAL A CA 1
ATOM 748 C C . VAL A 1 99 ? -9.691 -1.491 -0.564 1.00 97.62 99 VAL A C 1
ATOM 750 O O . VAL A 1 99 ? -10.538 -2.172 0.018 1.00 97.62 99 VAL A O 1
ATOM 753 N N . THR A 1 100 ? -8.950 -0.595 0.093 1.00 95.38 100 THR A N 1
ATOM 754 C CA . THR A 1 100 ? -9.148 -0.344 1.523 1.00 95.38 100 THR A CA 1
ATOM 755 C C . THR A 1 100 ? -10.441 0.435 1.770 1.00 95.38 100 THR A C 1
ATOM 757 O O . THR A 1 100 ? -11.157 0.106 2.715 1.00 95.38 100 THR A O 1
ATOM 760 N N . ASP A 1 101 ? -10.773 1.414 0.923 1.00 96.25 101 ASP A N 1
ATOM 761 C CA . ASP A 1 101 ? -12.035 2.162 0.995 1.00 96.25 101 ASP A CA 1
ATOM 762 C C . ASP A 1 101 ? -13.238 1.199 0.918 1.00 96.25 101 ASP A C 1
ATOM 764 O O . ASP A 1 101 ? -14.080 1.195 1.814 1.00 96.25 101 ASP A O 1
ATOM 768 N N . GLU A 1 102 ? -13.265 0.299 -0.070 1.00 95.94 102 GLU A N 1
ATOM 769 C CA . GLU A 1 102 ? -14.307 -0.719 -0.275 1.00 95.94 102 GLU A CA 1
ATOM 770 C C . GLU A 1 102 ? -14.448 -1.643 0.948 1.00 95.94 102 GLU A C 1
ATOM 772 O O . GLU A 1 102 ? -15.559 -1.915 1.424 1.00 95.94 102 GLU A O 1
ATOM 777 N N . ARG A 1 103 ? -13.320 -2.086 1.523 1.00 93.38 103 ARG A N 1
ATOM 778 C CA . ARG A 1 103 ? -13.311 -2.899 2.748 1.00 93.38 103 ARG A CA 1
ATOM 779 C C . ARG A 1 103 ? -13.898 -2.146 3.939 1.00 93.38 103 ARG A C 1
ATOM 781 O O . ARG A 1 103 ? -14.632 -2.729 4.744 1.00 93.38 103 ARG A O 1
ATOM 788 N N . ILE A 1 104 ? -13.546 -0.873 4.084 1.00 93.94 104 ILE A N 1
ATOM 789 C CA . ILE A 1 104 ? -14.008 -0.027 5.180 1.00 93.94 104 ILE A CA 1
ATOM 790 C C . ILE A 1 104 ? -15.492 0.286 5.016 1.00 93.94 104 ILE A C 1
ATOM 792 O O . ILE A 1 104 ? -16.231 0.158 5.992 1.00 93.94 104 ILE A O 1
ATOM 796 N N . ASP A 1 105 ? -15.954 0.602 3.810 1.00 93.94 105 ASP A N 1
ATOM 797 C CA . ASP A 1 105 ? -17.357 0.875 3.502 1.00 93.94 105 ASP A CA 1
ATOM 798 C C . ASP A 1 105 ? -18.256 -0.328 3.800 1.00 93.94 105 ASP A C 1
ATOM 800 O O . ASP A 1 105 ? -19.310 -0.168 4.433 1.00 93.94 105 ASP A O 1
ATOM 804 N N . GLY A 1 106 ? -17.792 -1.538 3.474 1.00 92.00 106 GLY A N 1
ATOM 805 C CA . GLY A 1 106 ? -18.462 -2.796 3.813 1.00 92.00 106 GLY A CA 1
ATOM 806 C C . GLY A 1 106 ? -18.466 -3.150 5.309 1.00 92.00 106 GLY A C 1
ATOM 807 O O . GLY A 1 106 ? -19.196 -4.050 5.726 1.00 92.00 106 GLY A O 1
ATOM 808 N N . SER A 1 107 ? -17.687 -2.458 6.147 1.00 90.62 107 SER A N 1
ATOM 809 C CA . SER A 1 107 ? -17.600 -2.753 7.581 1.00 90.62 107 SER A CA 1
ATOM 810 C C . SER A 1 107 ? -18.816 -2.246 8.365 1.00 90.62 107 SER A C 1
ATOM 812 O O . SER A 1 107 ? -19.254 -1.104 8.222 1.00 90.62 107 SER A O 1
ATOM 814 N N . SER A 1 108 ? -19.333 -3.051 9.293 1.00 93.38 108 SER A N 1
ATOM 815 C CA . SER A 1 108 ? -20.336 -2.602 10.273 1.00 93.38 108 SER A CA 1
ATOM 816 C C . SER A 1 108 ? -19.717 -1.844 11.460 1.00 93.38 108 SER A C 1
ATOM 818 O O . SER A 1 108 ? -20.428 -1.266 12.286 1.00 93.38 108 SER A O 1
ATOM 820 N N . MET A 1 109 ? -18.383 -1.811 11.561 1.00 89.38 109 MET A N 1
ATOM 821 C CA . MET A 1 109 ? -17.662 -1.233 12.692 1.00 89.38 109 MET A CA 1
ATOM 822 C C . MET A 1 109 ? -17.450 0.274 12.505 1.00 89.38 109 MET A C 1
ATOM 824 O O . MET A 1 109 ? -16.421 0.728 12.005 1.00 89.38 109 MET A O 1
ATOM 828 N N . GLN A 1 110 ? -18.399 1.077 12.993 1.00 92.31 110 GLN A N 1
ATOM 829 C CA . GLN A 1 110 ? -18.356 2.546 12.881 1.00 92.31 110 GLN A CA 1
ATOM 830 C C . GLN A 1 110 ? -17.073 3.177 13.449 1.00 92.31 110 GLN A C 1
ATOM 832 O O . GLN A 1 110 ? -16.633 4.220 12.971 1.00 92.31 110 GLN A O 1
ATOM 837 N N . ALA A 1 111 ? -16.467 2.570 14.473 1.00 85.94 111 ALA A N 1
ATOM 838 C CA . ALA A 1 111 ? -15.197 3.037 15.026 1.00 85.94 111 ALA A CA 1
ATOM 839 C C . ALA A 1 111 ? -14.049 2.917 14.009 1.00 85.94 111 ALA A C 1
ATOM 841 O O . ALA A 1 111 ? -13.301 3.874 13.828 1.00 85.94 111 ALA A O 1
ATOM 842 N N . VAL A 1 112 ? -13.964 1.789 13.296 1.00 84.00 112 VAL A N 1
ATOM 843 C CA . VAL A 1 112 ? -12.933 1.537 12.276 1.00 84.00 112 VAL A CA 1
ATOM 844 C C . VAL A 1 112 ? -13.097 2.507 11.107 1.00 84.00 112 VAL A C 1
ATOM 846 O O . VAL A 1 112 ? -12.126 3.140 10.705 1.00 84.00 112 VAL A O 1
ATOM 849 N N . LYS A 1 113 ? -14.338 2.721 10.646 1.00 91.94 113 LYS A N 1
ATOM 850 C CA . LYS A 1 113 ? -14.658 3.717 9.609 1.00 91.94 113 LYS A CA 1
ATOM 851 C C . LYS A 1 113 ? -14.151 5.115 9.960 1.00 91.94 113 LYS A C 1
ATOM 853 O O . LYS A 1 113 ? -13.507 5.766 9.144 1.00 91.94 113 LYS A O 1
ATOM 858 N N . ARG A 1 114 ? -14.405 5.573 11.192 1.00 89.50 114 ARG A N 1
ATOM 859 C CA . ARG A 1 114 ? -13.964 6.902 11.648 1.00 89.50 114 ARG A CA 1
ATOM 860 C C . ARG A 1 114 ? -12.449 7.023 11.707 1.00 89.50 114 ARG A C 1
ATOM 862 O O . ARG A 1 114 ? -11.926 8.044 11.282 1.00 89.50 114 ARG A O 1
ATOM 869 N N . VAL A 1 115 ? -11.761 6.011 12.234 1.00 86.06 115 VAL A N 1
ATOM 870 C CA . VAL A 1 115 ? -10.292 6.014 12.301 1.00 86.06 115 VAL A CA 1
ATOM 871 C C . VAL A 1 115 ? -9.698 6.038 10.896 1.00 86.06 115 VAL A C 1
ATOM 873 O O . VAL A 1 115 ? -8.831 6.856 10.613 1.00 86.06 115 VAL A O 1
ATOM 876 N N . TYR A 1 116 ? -10.203 5.206 9.989 1.00 88.94 116 TYR A N 1
ATOM 877 C CA . TYR A 1 116 ? -9.720 5.181 8.615 1.00 88.94 116 TYR A CA 1
ATOM 878 C C . TYR A 1 116 ? -9.912 6.524 7.894 1.00 88.94 116 TYR A C 1
ATOM 880 O O . TYR A 1 116 ? -8.977 7.031 7.273 1.00 88.94 116 TYR A O 1
ATOM 888 N N . ALA A 1 117 ? -11.081 7.153 8.048 1.00 91.69 117 ALA A N 1
ATOM 889 C CA . ALA A 1 117 ? -11.391 8.433 7.415 1.00 91.69 117 ALA A CA 1
ATOM 890 C C . ALA A 1 117 ? -10.418 9.565 7.800 1.00 91.69 117 ALA A C 1
ATOM 892 O O . ALA A 1 117 ? -10.182 10.463 6.993 1.00 91.69 117 ALA A O 1
ATOM 893 N N . THR A 1 118 ? -9.820 9.539 8.999 1.00 88.31 118 THR A N 1
ATOM 894 C CA . THR A 1 118 ? -8.814 10.546 9.391 1.00 88.31 118 THR A CA 1
ATOM 895 C C . THR A 1 118 ? -7.438 10.277 8.785 1.00 88.31 118 THR A C 1
ATOM 897 O O . THR A 1 118 ? -6.662 11.212 8.590 1.00 88.31 118 THR A O 1
ATOM 900 N N . MET A 1 119 ? -7.128 9.019 8.467 1.00 87.38 119 MET A N 1
ATOM 901 C CA . MET A 1 119 ? -5.838 8.603 7.912 1.00 87.38 119 MET A CA 1
ATOM 902 C C . MET A 1 119 ? -5.800 8.704 6.385 1.00 87.38 119 MET A C 1
ATOM 904 O O . MET A 1 119 ? -4.772 9.076 5.811 1.00 87.38 119 MET A O 1
ATOM 908 N N . ARG A 1 120 ? -6.923 8.405 5.722 1.00 92.50 120 ARG A N 1
ATOM 909 C CA . ARG A 1 120 ? -7.047 8.338 4.261 1.00 92.50 120 ARG A CA 1
ATOM 910 C C . ARG A 1 120 ? -6.515 9.573 3.510 1.00 92.50 120 ARG A C 1
ATOM 912 O O . ARG A 1 120 ? -5.798 9.367 2.529 1.00 92.50 120 ARG A O 1
ATOM 919 N N . PRO A 1 121 ? -6.740 10.829 3.955 1.00 90.50 121 PRO A N 1
ATOM 920 C CA . PRO A 1 121 ? -6.216 12.007 3.257 1.00 90.50 121 PRO A CA 1
ATOM 921 C C . PRO A 1 121 ? -4.685 12.039 3.151 1.00 90.50 121 PRO A C 1
ATOM 923 O O . PRO A 1 121 ? -4.139 12.537 2.171 1.00 90.50 121 PRO A O 1
ATOM 926 N N . ALA A 1 122 ? -3.978 11.503 4.150 1.00 89.56 122 ALA A N 1
ATOM 927 C CA . ALA A 1 122 ? -2.517 11.447 4.151 1.00 89.56 122 ALA A CA 1
ATOM 928 C C . ALA A 1 122 ? -1.965 10.166 3.502 1.00 89.56 122 ALA A C 1
ATOM 930 O O . ALA A 1 122 ? -0.801 10.145 3.098 1.00 89.56 122 ALA A O 1
ATOM 931 N N . ALA A 1 123 ? -2.782 9.111 3.403 1.00 92.06 123 ALA A N 1
ATOM 932 C CA . ALA A 1 123 ? -2.358 7.789 2.955 1.00 92.06 123 ALA A CA 1
ATOM 933 C C . ALA A 1 123 ? -1.831 7.791 1.513 1.00 92.06 123 ALA A C 1
ATOM 935 O O . ALA A 1 123 ? -0.768 7.224 1.269 1.00 92.06 123 ALA A O 1
ATOM 936 N N . LYS A 1 124 ? -2.504 8.492 0.584 1.00 95.81 124 LYS A N 1
ATOM 937 C CA . LYS A 1 124 ? -2.124 8.529 -0.844 1.00 95.81 124 LYS A CA 1
ATOM 938 C C . LYS A 1 124 ? -0.666 8.897 -1.053 1.00 95.81 124 LYS A C 1
ATOM 940 O O . LYS A 1 124 ? 0.061 8.165 -1.710 1.00 95.81 124 LYS A O 1
ATOM 945 N N . ARG A 1 125 ? -0.213 9.981 -0.421 1.00 95.12 125 ARG A N 1
ATOM 946 C CA . ARG A 1 125 ? 1.186 10.413 -0.506 1.00 95.12 125 ARG A CA 1
ATOM 947 C C . ARG A 1 125 ? 2.151 9.307 -0.070 1.00 95.12 125 ARG A C 1
ATOM 949 O O . ARG A 1 125 ? 3.177 9.106 -0.704 1.00 95.12 125 ARG A O 1
ATOM 956 N N . HIS A 1 126 ? 1.837 8.596 1.010 1.00 94.75 126 HIS A N 1
ATOM 957 C CA . HIS A 1 126 ? 2.711 7.539 1.515 1.00 94.75 126 HIS A CA 1
ATOM 958 C C . HIS A 1 126 ? 2.722 6.303 0.617 1.00 94.75 126 HIS A C 1
ATOM 960 O O . HIS A 1 126 ? 3.778 5.694 0.480 1.00 94.75 126 HIS A O 1
ATOM 966 N N . VAL A 1 127 ? 1.592 5.977 -0.017 1.00 96.81 127 VAL A N 1
ATOM 967 C CA . VAL A 1 127 ? 1.516 4.916 -1.029 1.00 96.81 127 VAL A CA 1
ATOM 968 C C . VAL A 1 127 ? 2.341 5.296 -2.257 1.00 96.81 127 VAL A C 1
ATOM 970 O O . VAL A 1 127 ? 3.205 4.520 -2.644 1.00 96.81 127 VAL A O 1
ATOM 973 N N . VAL A 1 128 ? 2.167 6.509 -2.798 1.00 98.00 128 VAL A N 1
ATOM 974 C CA . VAL A 1 128 ? 2.966 7.040 -3.923 1.00 98.00 128 VAL A CA 1
ATOM 975 C C . VAL A 1 128 ? 4.468 6.904 -3.657 1.00 98.00 128 VAL A C 1
ATOM 977 O O . VAL A 1 128 ? 5.203 6.382 -4.490 1.00 98.00 128 VAL A O 1
ATOM 980 N N . GLU A 1 129 ? 4.925 7.310 -2.469 1.00 96.50 129 GLU A N 1
ATOM 981 C CA . GLU A 1 129 ? 6.335 7.207 -2.059 1.00 96.50 129 GLU A CA 1
ATOM 982 C C . GLU A 1 129 ? 6.859 5.757 -1.995 1.00 96.50 129 GLU A C 1
ATOM 984 O O . GLU A 1 129 ? 8.073 5.542 -2.088 1.00 96.50 129 GLU A O 1
ATOM 989 N N . ALA A 1 130 ? 5.973 4.777 -1.801 1.00 97.94 130 ALA A N 1
ATOM 990 C CA . ALA A 1 130 ? 6.302 3.360 -1.652 1.00 97.94 130 ALA A CA 1
ATOM 991 C C . ALA A 1 130 ? 6.249 2.575 -2.975 1.00 97.94 130 ALA A C 1
ATOM 993 O O . ALA A 1 130 ? 6.911 1.542 -3.088 1.00 97.94 130 ALA A O 1
ATOM 994 N N . LEU A 1 131 ? 5.514 3.060 -3.986 1.00 98.38 131 LEU A N 1
ATOM 995 C CA . LEU A 1 131 ? 5.255 2.333 -5.239 1.00 98.38 131 LEU A CA 1
ATOM 996 C C . LEU A 1 131 ? 6.500 1.753 -5.934 1.00 98.38 131 LEU A C 1
ATOM 998 O O . LEU A 1 131 ? 6.432 0.587 -6.325 1.00 98.38 131 LEU A O 1
ATOM 1002 N N . PRO A 1 132 ? 7.648 2.455 -6.035 1.00 98.00 132 PRO A N 1
ATOM 1003 C CA . PRO A 1 132 ? 8.844 1.861 -6.635 1.00 98.00 132 PRO A CA 1
ATOM 1004 C C . PRO A 1 132 ? 9.302 0.579 -5.921 1.00 98.00 132 PRO A C 1
ATOM 1006 O O . PRO A 1 132 ? 9.666 -0.406 -6.559 1.00 98.00 132 PRO A O 1
ATOM 1009 N N . ARG A 1 133 ? 9.247 0.562 -4.581 1.00 98.44 133 ARG A N 1
ATOM 1010 C CA . ARG A 1 133 ? 9.644 -0.603 -3.773 1.00 98.44 133 ARG A CA 1
ATOM 1011 C C . ARG A 1 133 ? 8.583 -1.700 -3.780 1.00 98.44 133 ARG A C 1
ATOM 1013 O O . ARG A 1 133 ? 8.943 -2.871 -3.733 1.00 98.44 133 ARG A O 1
ATOM 1020 N N . VAL A 1 134 ? 7.304 -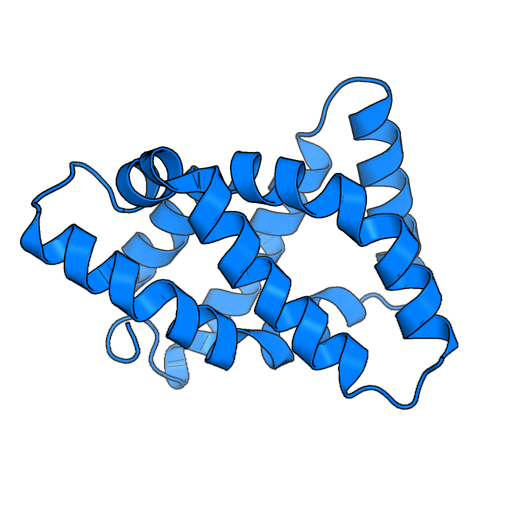1.336 -3.891 1.00 98.00 134 VAL A N 1
ATOM 1021 C CA . VAL A 1 134 ? 6.211 -2.297 -4.114 1.00 98.00 134 VAL A CA 1
ATOM 1022 C C . VAL A 1 134 ? 6.401 -3.028 -5.443 1.00 98.00 134 VAL A C 1
ATOM 1024 O O . VAL A 1 134 ? 6.337 -4.255 -5.469 1.00 98.00 134 VAL A O 1
ATOM 1027 N N . GLY A 1 135 ? 6.695 -2.302 -6.526 1.00 97.31 135 GLY A N 1
ATOM 1028 C CA . GLY A 1 135 ? 6.959 -2.909 -7.832 1.00 97.31 135 GLY A CA 1
ATOM 1029 C C . GLY A 1 135 ? 8.145 -3.873 -7.783 1.00 97.31 135 GLY A C 1
ATOM 1030 O O . GLY A 1 135 ? 8.007 -5.028 -8.178 1.00 97.31 135 GLY A O 1
ATOM 1031 N N . GLY A 1 136 ? 9.254 -3.445 -7.168 1.00 97.19 136 GLY A N 1
ATOM 1032 C CA . GLY A 1 136 ? 10.424 -4.303 -6.978 1.00 97.19 136 GLY A CA 1
ATOM 1033 C C . GLY A 1 136 ? 10.137 -5.549 -6.133 1.00 97.19 136 GLY A C 1
ATOM 1034 O O . GLY A 1 136 ? 10.634 -6.627 -6.445 1.00 97.19 136 GLY A O 1
ATOM 1035 N N . LEU A 1 137 ? 9.306 -5.447 -5.088 1.00 97.62 137 LEU A N 1
ATOM 1036 C CA . LEU A 1 137 ? 8.870 -6.615 -4.318 1.00 97.62 137 LEU A CA 1
ATOM 1037 C C . LEU A 1 137 ? 8.111 -7.611 -5.205 1.00 97.62 137 LEU A C 1
ATOM 1039 O O . LEU A 1 137 ? 8.412 -8.800 -5.155 1.00 97.62 137 LEU A O 1
ATOM 1043 N N . ILE A 1 138 ? 7.166 -7.141 -6.019 1.00 95.94 138 ILE A N 1
ATOM 1044 C CA . ILE A 1 138 ? 6.359 -7.996 -6.901 1.00 95.94 138 ILE A CA 1
ATOM 1045 C C . ILE A 1 138 ? 7.232 -8.682 -7.955 1.00 95.94 138 ILE A C 1
ATOM 1047 O O . ILE A 1 138 ? 7.093 -9.885 -8.162 1.00 95.94 138 ILE A O 1
ATOM 1051 N N . GLU A 1 139 ? 8.180 -7.962 -8.562 1.00 94.19 139 GLU A N 1
ATOM 1052 C CA . GLU A 1 139 ? 9.117 -8.535 -9.538 1.00 94.19 139 GLU A CA 1
ATOM 1053 C C . GLU A 1 139 ? 9.938 -9.694 -8.959 1.00 94.19 139 GLU A C 1
ATOM 1055 O O . GLU A 1 139 ? 10.158 -10.683 -9.654 1.00 94.19 139 GLU A O 1
ATOM 1060 N N . ARG A 1 140 ? 10.324 -9.646 -7.672 1.00 95.06 140 ARG A N 1
ATOM 1061 C CA . ARG A 1 140 ? 11.040 -10.765 -7.023 1.00 95.06 140 ARG A CA 1
ATOM 1062 C C . ARG A 1 140 ? 10.231 -12.062 -6.973 1.00 95.06 140 ARG A C 1
ATOM 1064 O O . ARG A 1 140 ? 10.833 -13.126 -6.905 1.00 95.06 140 ARG A O 1
ATOM 1071 N N . TYR A 1 141 ? 8.903 -11.973 -6.965 1.00 93.75 141 TYR A N 1
ATOM 1072 C CA . TYR A 1 141 ? 8.008 -13.135 -6.956 1.00 93.75 141 TYR A CA 1
ATOM 1073 C C . TYR A 1 141 ? 7.591 -13.573 -8.367 1.00 93.75 141 TYR A C 1
ATOM 1075 O O . TYR A 1 141 ? 7.040 -14.656 -8.524 1.00 93.75 141 TYR A O 1
ATOM 1083 N N . ALA A 1 142 ? 7.862 -12.751 -9.385 1.00 86.19 142 ALA A N 1
ATOM 1084 C CA . ALA A 1 142 ? 7.620 -13.074 -10.791 1.00 86.19 142 ALA A CA 1
ATOM 1085 C C . ALA A 1 142 ? 8.761 -13.866 -11.451 1.00 86.19 142 ALA A C 1
ATOM 1087 O O . ALA A 1 142 ? 8.591 -14.328 -12.581 1.00 86.19 142 ALA A O 1
ATOM 1088 N N . ALA A 1 143 ? 9.913 -13.951 -10.779 1.00 69.00 143 ALA A N 1
ATOM 1089 C CA . ALA A 1 143 ? 11.157 -14.534 -11.275 1.00 69.00 143 ALA A CA 1
ATOM 1090 C C . ALA A 1 143 ? 11.255 -16.055 -11.072 1.00 69.00 143 ALA A C 1
ATOM 1092 O O . ALA A 1 143 ? 10.729 -16.568 -10.059 1.00 69.00 143 ALA A O 1
#

pLDDT: mean 92.21, std 5.8, range [69.0, 98.44]

Radius of gyration: 15.19 Å; chains: 1; bounding box: 33×37×43 Å

Secondary structure (DSSP, 8-state):
-TTTS-GGGHHHHHHHHHHHHHHHHHH--HHHHHHHHHHHHHHHHH-TTHHHHHHHHHHHHHHHHHHHHHHHHHHHT-S-HHHHHHHTHHHHHHHHHHHHHHHHHT---HHHHHHHHHHHHHHHHHHHHHHHHHHHHHHHHH-